Protein AF-A0A973D0Y8-F1 (afdb_monomer)

Foldseek 3Di:
DDDPPPPPPVVVVVVVLCCLQPVQLVVQLVVQQVVLCVVPNPVRSVVSSVVSSVVSNVVSVVVSVVVVVVPDPDPPPPPPPDPPPPPD

Secondary structure (DSSP, 8-state):
----------HHHHHHHHIIIIIHHHHHHHHHHHHHHHHHHHHHHHHHHHHHHHHHHHHHHHHHHHHGGG-----------SSSSS--

Mean predicted aligned error: 13.91 Å

Sequence (88 aa):
MGQQIVVGLPEGAILKSTLVLYGVPLFTLVLGAVLGNFFGGEAGAIITSMLFMLLGFKLARYWSEQNKQHWQPHFIRHCALDLITTSK

Radius of gyration: 23.03 Å; Cα contacts (8 Å, |Δi|>4): 66; chains: 1; bounding box: 60×23×61 Å

pLDDT: mean 71.36, std 17.58, range [40.84, 94.19]

Solvent-accessible surface area (backbone atoms only — not comparable to full-atom values): 5135 Å² total; per-residue (Å²): 136,84,81,82,75,81,77,79,67,63,64,69,63,54,53,54,48,50,46,42,65,49,47,42,24,52,52,32,24,52,51,19,28,57,54,16,34,72,78,45,38,73,66,24,14,55,56,33,18,54,54,27,30,54,50,19,44,52,49,26,50,51,53,51,57,63,58,49,77,81,66,69,76,78,80,79,74,77,75,90,76,74,83,85,77,81,84,124

Structure (mmCIF, N/CA/C/O backbone):
data_AF-A0A973D0Y8-F1
#
_entry.id   AF-A0A973D0Y8-F1
#
loop_
_atom_site.group_PDB
_atom_site.id
_atom_site.type_symbol
_atom_site.label_atom_id
_atom_site.label_alt_id
_atom_site.label_comp_id
_atom_site.label_asym_id
_atom_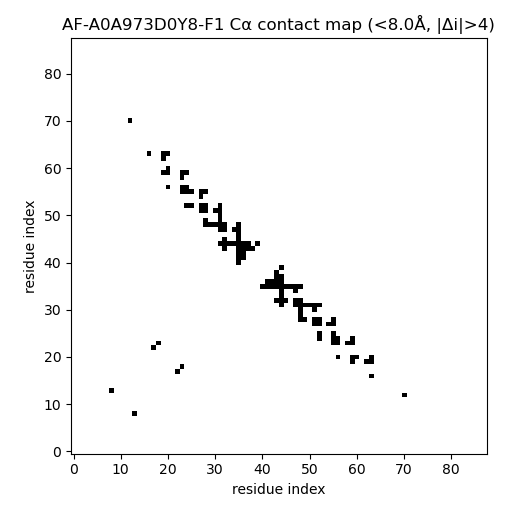site.label_entity_id
_atom_site.label_seq_id
_atom_site.pdbx_PDB_ins_code
_atom_site.Cartn_x
_atom_site.Cartn_y
_atom_site.Cartn_z
_atom_site.occupancy
_atom_site.B_iso_or_equiv
_atom_site.auth_seq_id
_atom_site.auth_comp_id
_atom_site.auth_asym_id
_atom_site.auth_atom_id
_atom_site.pdbx_PDB_model_num
ATOM 1 N N . MET A 1 1 ? -43.125 13.887 17.118 1.00 42.09 1 MET A N 1
ATOM 2 C CA . MET A 1 1 ? -42.023 14.601 17.795 1.00 42.09 1 MET A CA 1
ATOM 3 C C . MET A 1 1 ? -40.737 13.851 17.477 1.00 42.09 1 MET A C 1
ATOM 5 O O . MET A 1 1 ? -40.569 12.744 17.967 1.00 42.09 1 MET A O 1
ATOM 9 N N . GLY A 1 2 ? -39.931 14.349 16.534 1.00 57.22 2 GLY A N 1
ATOM 10 C CA . GLY A 1 2 ? -38.712 13.673 16.076 1.00 57.22 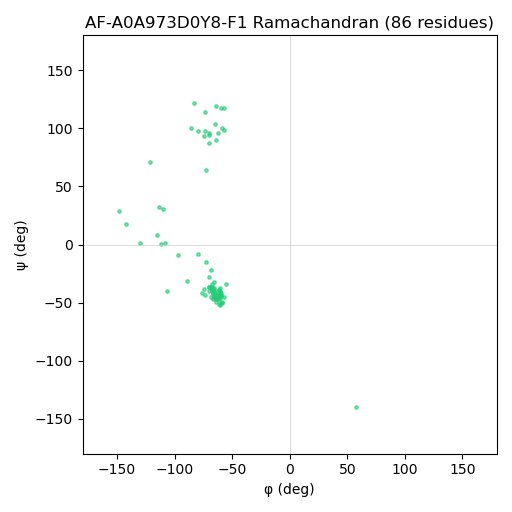2 GLY A CA 1
ATOM 11 C C . GLY A 1 2 ? -37.549 13.969 17.016 1.00 57.22 2 GLY A C 1
ATOM 12 O O . GLY A 1 2 ? -37.225 15.132 17.236 1.00 57.22 2 GLY A O 1
ATOM 13 N N . GLN A 1 3 ? -36.949 12.932 17.598 1.00 54.84 3 GLN A N 1
ATOM 14 C CA . GLN A 1 3 ? -35.825 13.074 18.519 1.00 54.84 3 GLN A CA 1
ATOM 15 C C . GLN A 1 3 ? -34.525 13.142 17.712 1.00 54.84 3 GLN A C 1
ATOM 17 O O . GLN A 1 3 ? -34.016 12.126 17.241 1.00 54.84 3 GLN A O 1
ATOM 22 N N . GLN A 1 4 ? -34.009 14.357 17.518 1.00 54.62 4 GLN A N 1
ATOM 23 C CA . GLN A 1 4 ? -32.722 14.594 16.873 1.00 54.62 4 GLN A CA 1
ATOM 24 C C . GLN A 1 4 ? -31.604 14.232 17.851 1.00 54.62 4 GLN A C 1
ATOM 26 O O . GLN A 1 4 ? -31.190 15.024 18.694 1.00 54.62 4 GLN A O 1
ATOM 31 N N . ILE A 1 5 ? -31.144 12.989 17.758 1.00 60.62 5 ILE A N 1
ATOM 32 C CA . ILE A 1 5 ? -30.006 12.494 18.521 1.00 60.62 5 ILE A CA 1
ATOM 33 C C . ILE A 1 5 ? -28.756 12.992 17.796 1.00 60.62 5 ILE A C 1
ATOM 35 O O . ILE A 1 5 ? -28.336 12.421 16.791 1.00 60.62 5 ILE A O 1
ATOM 39 N N . VAL A 1 6 ? -28.187 14.099 18.272 1.00 57.00 6 VAL A N 1
ATOM 40 C CA . VAL A 1 6 ? -26.849 14.534 17.860 1.00 57.00 6 VAL A CA 1
ATOM 41 C C . VAL A 1 6 ? -25.864 13.540 18.464 1.00 57.00 6 VAL A C 1
ATOM 43 O O . VAL A 1 6 ? -25.482 13.633 19.628 1.00 57.00 6 VAL A O 1
ATOM 46 N N . VAL A 1 7 ? -25.505 12.527 17.678 1.00 58.59 7 VAL A N 1
ATOM 47 C CA . VAL A 1 7 ? -24.418 11.613 18.017 1.00 58.59 7 VAL A CA 1
ATOM 48 C C . VAL A 1 7 ? -23.127 12.398 17.805 1.00 58.59 7 VAL A C 1
ATOM 50 O O . VAL A 1 7 ? -22.660 12.541 16.678 1.00 58.59 7 VAL A O 1
ATOM 53 N N . GLY A 1 8 ? -22.571 12.952 18.883 1.00 50.75 8 GLY A N 1
ATOM 54 C CA . GLY A 1 8 ? -21.200 13.451 18.888 1.00 50.75 8 GLY A CA 1
ATOM 55 C C . GLY A 1 8 ? -20.266 12.266 18.675 1.00 50.75 8 GLY A C 1
ATOM 56 O O . GLY A 1 8 ? -19.904 11.575 19.624 1.00 50.75 8 GLY A O 1
ATOM 57 N N . LEU A 1 9 ? -19.953 11.967 17.415 1.00 54.44 9 LEU A N 1
ATOM 58 C CA . LEU A 1 9 ? -18.915 11.013 17.054 1.00 54.44 9 LEU A CA 1
ATOM 59 C C . LEU A 1 9 ? -17.613 11.562 17.658 1.00 54.44 9 LEU A C 1
ATOM 61 O O . LEU A 1 9 ? -17.240 12.666 17.279 1.00 54.44 9 LEU A O 1
ATOM 65 N N . PRO A 1 10 ? -16.938 10.870 18.596 1.00 54.75 10 PRO A N 1
ATOM 66 C CA . PRO A 1 10 ? -15.681 11.352 19.161 1.00 54.75 10 PRO A CA 1
ATOM 67 C C . PRO A 1 10 ? -14.677 11.536 18.016 1.00 54.75 10 PRO A C 1
ATOM 69 O O . PRO A 1 10 ? -14.108 10.564 17.517 1.00 54.75 10 PRO A O 1
ATOM 72 N N . GLU A 1 11 ? -14.502 12.780 17.560 1.00 52.53 11 GLU A N 1
ATOM 73 C CA . GLU A 1 11 ? -13.863 13.124 16.280 1.00 52.53 11 GLU A CA 1
ATOM 74 C C . GLU A 1 11 ? -12.453 12.527 16.167 1.00 52.53 11 GLU A C 1
ATOM 76 O O . GLU A 1 11 ? -12.043 12.054 15.107 1.00 52.53 11 GLU A O 1
ATOM 81 N N . GLY A 1 12 ? -11.736 12.437 17.291 1.00 52.62 12 GLY A N 1
ATOM 82 C CA . GLY A 1 12 ? -10.385 11.880 17.349 1.00 52.62 12 GLY A CA 1
ATOM 83 C C . GLY A 1 12 ? -10.289 10.361 17.144 1.00 52.62 12 GLY A C 1
ATOM 84 O O . GLY A 1 12 ? -9.265 9.879 16.654 1.00 52.62 12 GLY A O 1
ATOM 85 N N . ALA A 1 13 ? -11.332 9.593 17.479 1.00 54.91 13 ALA A N 1
ATOM 86 C CA . ALA A 1 13 ? -11.328 8.128 17.368 1.00 54.91 13 ALA A CA 1
ATOM 87 C C . ALA A 1 13 ? -11.455 7.668 15.910 1.00 54.91 13 ALA A C 1
ATOM 89 O O . ALA A 1 13 ? -10.807 6.713 15.466 1.00 54.91 13 ALA A O 1
ATOM 90 N N . ILE A 1 14 ? -12.281 8.389 15.154 1.00 59.47 14 ILE A N 1
ATOM 91 C CA . ILE A 1 14 ? -12.547 8.116 13.743 1.00 59.47 14 ILE A CA 1
ATOM 92 C C . ILE A 1 14 ? -11.374 8.589 12.900 1.00 59.47 14 ILE A C 1
ATOM 94 O O . ILE A 1 14 ? -10.929 7.846 12.033 1.00 59.47 14 ILE A O 1
ATOM 98 N N . LEU A 1 15 ? -10.807 9.765 13.193 1.00 62.88 15 LEU A N 1
ATOM 99 C CA . LEU A 1 15 ? -9.667 10.290 12.440 1.00 62.88 15 LEU A CA 1
ATOM 100 C C . LEU A 1 15 ? -8.452 9.359 12.516 1.00 62.88 15 LEU A C 1
ATOM 102 O O . LEU A 1 15 ? -7.860 9.039 11.487 1.00 62.88 15 LEU A O 1
ATOM 106 N N . LYS A 1 16 ? -8.115 8.860 13.716 1.00 64.69 16 LYS A N 1
ATOM 107 C CA . LYS A 1 16 ? -7.020 7.891 13.888 1.00 64.69 16 LYS A CA 1
ATOM 108 C C . LYS A 1 16 ? -7.317 6.551 13.220 1.00 64.69 16 LYS A C 1
ATOM 110 O O . LYS A 1 16 ? -6.423 5.984 12.598 1.00 64.69 16 LYS A O 1
ATOM 115 N N . SER A 1 17 ? -8.553 6.061 13.312 1.00 63.62 17 SER A N 1
ATOM 116 C CA . SER A 1 17 ? -8.941 4.801 12.668 1.00 63.62 17 SER A CA 1
ATOM 117 C C . SER A 1 17 ? -8.860 4.902 11.148 1.00 63.62 17 SER A C 1
ATOM 119 O O . SER A 1 17 ? -8.265 4.035 10.520 1.00 63.62 17 SER A O 1
ATOM 121 N N . THR A 1 18 ? -9.369 5.987 10.565 1.00 76.19 18 THR A N 1
ATOM 122 C CA . THR A 1 18 ? -9.294 6.275 9.127 1.00 76.19 18 THR A CA 1
ATOM 123 C C . THR A 1 18 ? -7.842 6.440 8.681 1.00 76.19 18 THR A C 1
ATOM 125 O O . THR A 1 18 ? -7.431 5.843 7.690 1.00 76.19 18 THR A O 1
ATOM 128 N N . LEU A 1 19 ? -7.015 7.166 9.437 1.00 77.62 19 LEU A N 1
ATOM 129 C CA . LEU A 1 19 ? -5.607 7.343 9.085 1.00 77.62 19 LEU A CA 1
ATOM 130 C C . LEU A 1 19 ? -4.848 6.009 9.046 1.00 77.62 19 LEU A C 1
ATOM 132 O O . LEU A 1 19 ? -4.040 5.800 8.151 1.00 77.62 19 LEU A O 1
ATOM 136 N N . VAL A 1 20 ? -5.126 5.081 9.965 1.00 78.06 20 VAL A N 1
ATOM 137 C CA . VAL A 1 20 ? -4.504 3.747 9.943 1.00 78.06 20 VAL A CA 1
ATOM 138 C C . VAL A 1 20 ? -5.092 2.878 8.828 1.00 78.06 20 VAL A C 1
ATOM 140 O O . VAL A 1 20 ? -4.334 2.236 8.105 1.00 78.06 20 VAL A O 1
ATOM 143 N N . LEU A 1 21 ? -6.419 2.881 8.647 1.00 76.12 21 LEU A N 1
ATOM 144 C CA . LEU A 1 21 ? -7.088 2.048 7.642 1.00 76.12 21 LEU A CA 1
ATOM 145 C C . LEU A 1 21 ? -6.733 2.432 6.207 1.00 76.12 21 LEU A C 1
ATOM 147 O O . LEU A 1 21 ? -6.724 1.557 5.352 1.00 76.12 21 LEU A O 1
ATOM 151 N N . TYR A 1 22 ? -6.481 3.715 5.941 1.00 80.69 22 TYR A N 1
ATOM 152 C CA . TYR A 1 22 ? -6.181 4.222 4.600 1.00 80.69 22 TYR A CA 1
ATOM 153 C C . TYR A 1 22 ? -4.702 4.577 4.429 1.00 80.69 22 TYR A C 1
ATOM 155 O O . TYR A 1 22 ? -4.112 4.267 3.397 1.00 80.69 22 TYR A O 1
ATOM 163 N N . GLY A 1 23 ? -4.070 5.172 5.441 1.00 86.19 23 GLY A N 1
ATOM 164 C CA . GLY A 1 23 ? -2.677 5.614 5.367 1.00 86.19 23 GLY A CA 1
ATOM 165 C C . GLY A 1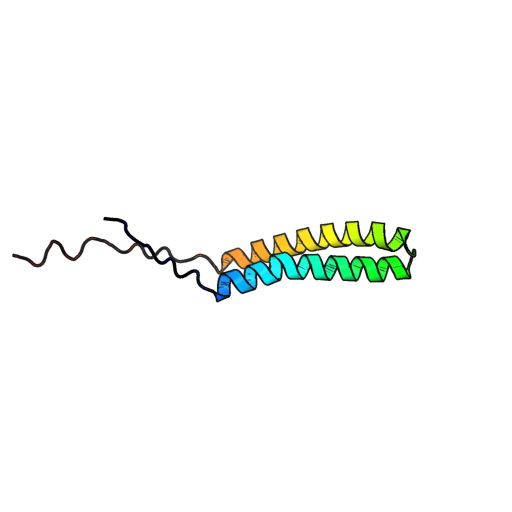 23 ? -1.687 4.457 5.293 1.00 86.19 23 GLY A C 1
ATOM 166 O O . GLY A 1 23 ? -0.804 4.474 4.442 1.00 86.19 23 GLY A O 1
ATOM 167 N N . VAL A 1 24 ? -1.856 3.418 6.119 1.00 87.25 24 VAL A N 1
ATOM 168 C CA . VAL A 1 24 ? -0.974 2.236 6.092 1.00 87.25 24 VAL A CA 1
ATOM 169 C C . VAL A 1 24 ? -1.006 1.518 4.734 1.00 87.25 24 VAL A C 1
ATOM 171 O O . VAL A 1 24 ? 0.074 1.310 4.169 1.00 87.25 24 VAL A O 1
ATOM 174 N N . PRO A 1 25 ? -2.174 1.150 4.162 1.00 85.88 25 PRO A N 1
ATOM 175 C CA . PRO A 1 25 ? -2.199 0.467 2.870 1.00 85.88 25 PRO A CA 1
ATOM 176 C C . PRO A 1 25 ? -1.731 1.355 1.715 1.00 85.88 25 PRO A C 1
ATOM 178 O O . PRO A 1 25 ? -1.030 0.862 0.838 1.00 85.88 25 PRO A O 1
ATOM 181 N N . LEU A 1 26 ? -2.042 2.658 1.717 1.00 88.44 26 LEU A N 1
ATOM 182 C CA . LEU A 1 26 ? -1.527 3.564 0.684 1.00 88.44 26 LEU A CA 1
ATOM 183 C C . LEU A 1 26 ? -0.002 3.687 0.749 1.00 88.44 26 LEU A C 1
ATOM 185 O O . LEU A 1 26 ? 0.670 3.587 -0.275 1.00 88.44 26 LEU A O 1
ATOM 189 N N . PHE A 1 27 ? 0.558 3.850 1.948 1.00 90.94 27 PHE A N 1
ATOM 190 C CA . PHE A 1 27 ? 2.000 3.986 2.135 1.00 90.94 27 PHE A CA 1
ATOM 191 C C . PHE A 1 27 ? 2.759 2.728 1.699 1.00 90.94 27 PHE A C 1
ATOM 193 O O . PHE A 1 27 ? 3.751 2.804 0.977 1.00 90.94 27 PHE A O 1
ATOM 200 N N . THR A 1 28 ? 2.262 1.555 2.091 1.00 90.00 28 THR A N 1
ATOM 201 C CA . THR A 1 28 ? 2.860 0.270 1.698 1.00 90.00 28 THR A CA 1
ATOM 202 C C . THR A 1 28 ? 2.740 0.001 0.200 1.00 90.00 28 THR A C 1
ATOM 204 O O . THR A 1 28 ? 3.710 -0.472 -0.387 1.00 90.00 28 THR A O 1
ATOM 207 N N . LEU A 1 29 ? 1.622 0.354 -0.444 1.00 90.69 29 LEU A N 1
ATOM 208 C CA . LEU A 1 29 ? 1.461 0.247 -1.900 1.00 90.69 29 LEU A CA 1
ATOM 209 C C . LEU A 1 29 ? 2.516 1.076 -2.639 1.00 90.69 29 LEU A C 1
ATOM 211 O O . LEU A 1 29 ? 3.201 0.549 -3.519 1.00 90.69 29 LEU A O 1
ATOM 215 N N . VAL A 1 30 ? 2.676 2.347 -2.257 1.00 91.94 30 VAL A N 1
ATOM 216 C CA . VAL A 1 30 ? 3.653 3.256 -2.879 1.00 91.94 30 VAL A CA 1
ATOM 217 C C . VAL A 1 30 ? 5.079 2.752 -2.659 1.00 91.94 30 VAL A C 1
ATOM 219 O O . VAL A 1 30 ? 5.853 2.694 -3.611 1.00 91.94 30 VAL A O 1
ATOM 222 N N . LEU A 1 31 ? 5.422 2.311 -1.443 1.00 93.06 31 LEU A N 1
ATOM 223 C CA . LEU A 1 31 ? 6.733 1.712 -1.179 1.00 93.06 31 LEU A CA 1
ATOM 224 C C . LEU A 1 31 ? 6.980 0.460 -2.026 1.00 93.06 31 LEU A C 1
ATOM 226 O O . LEU A 1 31 ? 8.055 0.318 -2.605 1.00 93.06 31 LEU A O 1
ATOM 230 N N . GLY A 1 32 ? 5.986 -0.422 -2.138 1.00 90.12 32 GLY A N 1
ATOM 231 C CA . GLY A 1 32 ? 6.071 -1.615 -2.974 1.00 90.12 32 GLY A CA 1
ATOM 232 C C . GLY A 1 32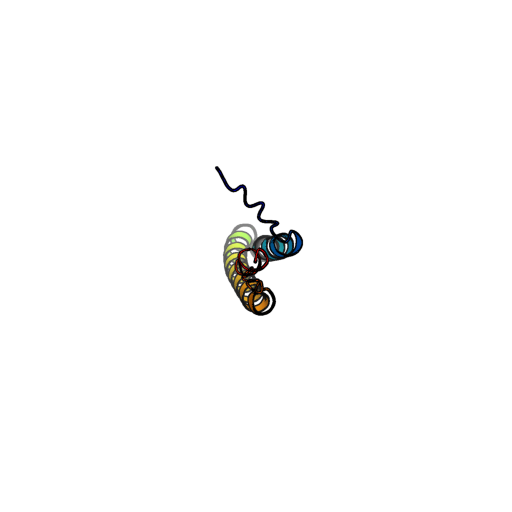 ? 6.290 -1.283 -4.449 1.00 90.12 32 GLY A C 1
ATOM 233 O O . GLY A 1 32 ? 7.104 -1.940 -5.097 1.00 90.12 32 GLY A O 1
ATOM 234 N N . ALA A 1 33 ? 5.629 -0.238 -4.957 1.00 91.56 33 ALA A N 1
ATOM 235 C CA . ALA A 1 33 ? 5.780 0.228 -6.336 1.00 91.56 33 ALA A CA 1
ATOM 236 C C . ALA A 1 33 ? 7.199 0.728 -6.609 1.00 91.56 33 ALA A C 1
ATOM 238 O O . ALA A 1 33 ? 7.835 0.308 -7.572 1.00 91.56 33 ALA A O 1
ATOM 239 N N . VAL A 1 34 ? 7.708 1.599 -5.735 1.00 92.62 34 VAL A N 1
ATOM 240 C CA . VAL A 1 34 ? 9.035 2.210 -5.884 1.00 92.62 34 VAL A CA 1
ATOM 241 C C . VAL A 1 34 ? 10.129 1.146 -5.807 1.00 92.62 34 VAL A C 1
ATOM 243 O O . VAL A 1 34 ? 11.027 1.124 -6.649 1.00 92.62 34 VAL A O 1
ATOM 246 N N . LEU A 1 35 ? 10.030 0.228 -4.840 1.00 91.25 35 LEU A N 1
ATOM 247 C CA . LEU A 1 35 ? 10.996 -0.860 -4.686 1.00 91.25 35 LEU A CA 1
ATOM 248 C C . LEU A 1 35 ? 10.949 -1.835 -5.867 1.00 91.25 35 LEU A C 1
ATOM 250 O O . LEU A 1 35 ? 11.995 -2.200 -6.397 1.00 91.25 35 LEU A O 1
ATOM 254 N N . GLY A 1 36 ? 9.760 -2.227 -6.329 1.00 89.94 36 GLY A N 1
ATOM 255 C CA . GLY A 1 36 ? 9.636 -3.111 -7.491 1.00 89.94 36 GLY A CA 1
ATOM 256 C C . GLY A 1 36 ? 10.119 -2.489 -8.783 1.00 89.94 36 GLY A C 1
ATOM 257 O O . GLY A 1 36 ? 10.766 -3.171 -9.577 1.00 89.94 36 GLY A O 1
ATOM 258 N N . ASN A 1 37 ? 9.862 -1.194 -8.966 1.00 90.50 37 ASN A N 1
ATOM 259 C CA . ASN A 1 37 ? 10.350 -0.464 -10.124 1.00 90.50 37 ASN A CA 1
ATOM 260 C C . ASN A 1 37 ? 11.880 -0.468 -10.181 1.00 90.50 37 ASN A C 1
ATOM 262 O O . ASN A 1 37 ? 12.457 -0.602 -11.255 1.00 90.50 37 ASN A O 1
ATOM 266 N N . PHE A 1 38 ? 12.541 -0.376 -9.024 1.00 89.19 38 PHE A N 1
ATOM 267 C CA . PHE A 1 38 ? 13.999 -0.403 -8.956 1.00 89.19 38 PHE A CA 1
ATOM 268 C C . PHE A 1 38 ? 14.594 -1.773 -9.323 1.00 89.19 38 PHE A C 1
ATOM 270 O O . PHE A 1 38 ? 15.630 -1.830 -9.978 1.00 89.19 38 PHE A O 1
ATOM 277 N N . PHE A 1 39 ? 13.946 -2.877 -8.932 1.00 86.12 39 PHE A N 1
ATOM 278 C CA . PHE A 1 39 ? 14.466 -4.234 -9.165 1.00 86.12 39 PHE A CA 1
ATOM 279 C C . PHE A 1 39 ? 14.044 -4.865 -10.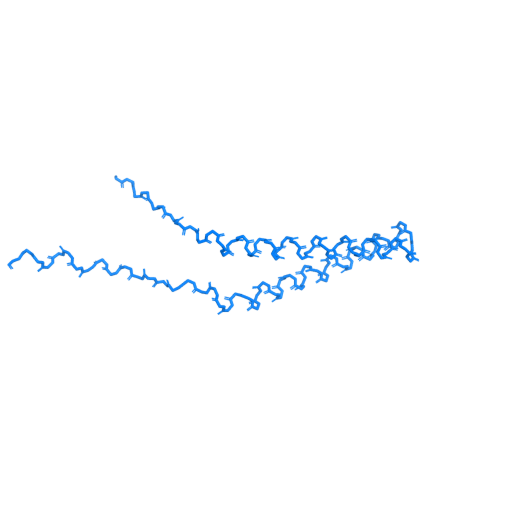499 1.00 86.12 39 PHE A C 1
ATOM 281 O O . PHE A 1 39 ? 14.785 -5.680 -11.041 1.00 86.12 39 PHE A O 1
ATOM 288 N N . GLY A 1 40 ? 12.858 -4.538 -11.014 1.00 85.38 40 GLY A N 1
ATOM 289 C CA . GLY A 1 40 ? 12.269 -5.221 -12.172 1.00 85.38 40 GLY A CA 1
ATOM 290 C C . GLY A 1 40 ? 11.517 -4.302 -13.130 1.00 85.38 40 GLY A C 1
ATOM 291 O O . GLY A 1 40 ? 10.700 -4.793 -13.911 1.00 85.38 40 GLY A O 1
ATOM 292 N N . GLY A 1 41 ? 11.752 -2.987 -13.052 1.00 88.88 41 GLY A N 1
ATOM 293 C CA . GLY A 1 41 ? 11.078 -1.994 -13.885 1.00 88.88 41 GLY A CA 1
ATOM 294 C C . GLY A 1 41 ? 9.559 -2.056 -13.733 1.00 88.88 41 GLY A C 1
ATOM 295 O O . GLY A 1 41 ? 9.031 -2.290 -12.646 1.00 88.88 41 GLY A O 1
ATOM 296 N N . GLU A 1 42 ? 8.845 -1.902 -14.843 1.00 87.25 42 GLU A N 1
ATOM 297 C CA . GLU A 1 42 ? 7.380 -1.841 -14.860 1.00 87.25 42 GLU A CA 1
ATOM 298 C C . GLU A 1 42 ? 6.730 -3.135 -14.346 1.00 87.25 42 GLU A C 1
ATOM 300 O O . GLU A 1 42 ? 5.842 -3.097 -13.494 1.00 87.25 42 GLU A O 1
ATOM 305 N N . ALA A 1 43 ? 7.207 -4.298 -14.801 1.00 90.81 43 ALA A N 1
ATOM 306 C CA . ALA A 1 43 ? 6.675 -5.590 -14.369 1.00 90.81 43 ALA A CA 1
ATOM 307 C C . ALA A 1 43 ? 6.975 -5.864 -12.887 1.00 90.81 43 ALA A C 1
ATOM 309 O O . ALA A 1 43 ? 6.110 -6.352 -12.154 1.00 90.81 43 ALA A O 1
ATOM 310 N N . GLY A 1 44 ? 8.182 -5.502 -12.437 1.00 90.75 44 GLY A N 1
ATOM 311 C CA . GLY A 1 44 ? 8.574 -5.574 -11.034 1.00 90.75 44 GLY A CA 1
ATOM 312 C C . GLY A 1 44 ? 7.660 -4.731 -10.154 1.00 90.75 44 GLY A C 1
ATOM 313 O O . GLY A 1 44 ? 7.117 -5.254 -9.186 1.00 90.75 44 GLY A O 1
ATOM 314 N N . ALA A 1 45 ? 7.423 -3.472 -10.535 1.00 91.75 45 ALA A N 1
ATOM 315 C CA . ALA A 1 45 ? 6.546 -2.552 -9.816 1.00 91.75 45 ALA A CA 1
ATOM 316 C C . ALA A 1 45 ? 5.126 -3.108 -9.659 1.00 91.75 45 ALA A C 1
ATOM 318 O O . ALA A 1 45 ? 4.579 -3.080 -8.561 1.00 91.75 45 ALA A O 1
ATOM 319 N N . ILE A 1 46 ? 4.542 -3.666 -10.724 1.00 92.00 46 ILE A N 1
ATOM 320 C CA . ILE A 1 46 ? 3.181 -4.221 -10.684 1.00 92.00 46 ILE A CA 1
ATOM 321 C C . ILE A 1 46 ? 3.100 -5.380 -9.683 1.00 92.00 46 ILE A C 1
ATOM 323 O O . ILE A 1 46 ? 2.241 -5.381 -8.797 1.00 92.00 46 ILE A O 1
ATOM 327 N N . ILE A 1 47 ? 4.010 -6.353 -9.788 1.00 94.19 47 ILE A N 1
ATOM 328 C CA . ILE A 1 47 ? 3.977 -7.555 -8.946 1.00 94.19 47 ILE A CA 1
ATOM 329 C C . ILE A 1 47 ? 4.242 -7.199 -7.480 1.00 94.19 47 ILE A C 1
ATOM 331 O O . ILE A 1 47 ? 3.509 -7.637 -6.588 1.00 94.19 47 ILE A O 1
ATOM 335 N N . THR A 1 48 ? 5.260 -6.383 -7.203 1.00 92.12 48 THR A N 1
ATOM 336 C CA . THR A 1 48 ? 5.592 -6.010 -5.824 1.00 92.12 48 THR A CA 1
ATOM 337 C C . THR A 1 48 ? 4.541 -5.097 -5.211 1.00 92.12 48 THR A C 1
ATOM 339 O O . THR A 1 48 ? 4.239 -5.281 -4.035 1.00 92.12 48 THR A O 1
ATOM 342 N N . SER A 1 49 ? 3.934 -4.169 -5.961 1.00 90.12 49 SER A N 1
ATOM 343 C CA . SER A 1 49 ? 2.820 -3.347 -5.472 1.00 90.12 49 SER A CA 1
ATOM 344 C C . SER A 1 49 ? 1.632 -4.196 -5.059 1.00 90.12 49 SER A C 1
ATOM 346 O O . SER A 1 49 ? 1.069 -3.955 -3.995 1.00 90.12 49 SER A O 1
ATOM 348 N N . MET A 1 50 ? 1.268 -5.212 -5.848 1.00 92.56 50 MET A N 1
ATOM 349 C CA . MET A 1 50 ? 0.180 -6.122 -5.483 1.00 92.56 50 MET A CA 1
ATOM 350 C C . MET A 1 50 ? 0.500 -6.887 -4.192 1.00 92.56 50 MET A C 1
ATOM 352 O O . MET A 1 50 ? -0.339 -6.957 -3.290 1.00 92.56 50 MET A O 1
ATOM 356 N N . LEU A 1 51 ? 1.725 -7.408 -4.058 1.00 93.69 51 LEU A N 1
ATOM 357 C CA . LEU A 1 51 ? 2.158 -8.117 -2.850 1.00 93.69 51 LEU A CA 1
ATOM 358 C C . LEU A 1 51 ? 2.202 -7.203 -1.618 1.00 93.69 51 LEU A C 1
ATOM 360 O O . LEU A 1 51 ? 1.687 -7.564 -0.558 1.00 93.69 51 LEU A O 1
ATOM 364 N N . PHE A 1 52 ? 2.775 -6.007 -1.753 1.00 90.62 52 PHE A N 1
ATOM 365 C CA . PHE A 1 5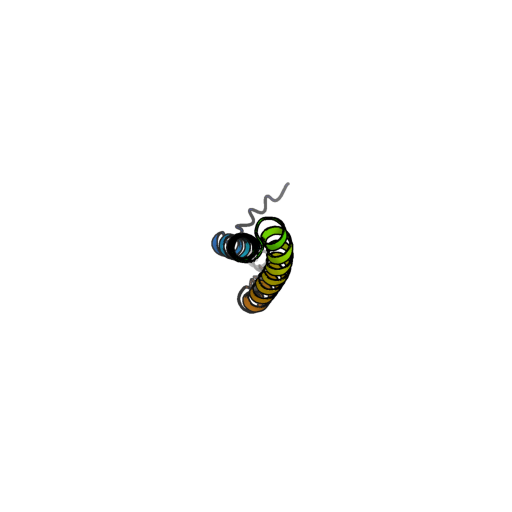2 ? 2.861 -5.027 -0.671 1.00 90.62 52 PHE A CA 1
ATOM 366 C C . PHE A 1 52 ? 1.496 -4.469 -0.286 1.00 90.62 52 PHE A C 1
ATOM 368 O O . PHE A 1 52 ? 1.268 -4.229 0.893 1.00 90.62 52 PHE A O 1
ATOM 375 N N . MET A 1 53 ? 0.569 -4.308 -1.230 1.00 89.44 53 MET A N 1
ATOM 376 C CA . MET A 1 53 ? -0.799 -3.887 -0.935 1.00 89.44 53 MET A CA 1
ATOM 377 C C . MET A 1 53 ? -1.546 -4.952 -0.128 1.00 89.44 53 MET A C 1
ATOM 379 O O . MET A 1 53 ? -2.207 -4.619 0.854 1.00 89.44 53 MET A O 1
ATOM 383 N N . LEU A 1 54 ? -1.404 -6.235 -0.480 1.00 91.44 54 LEU A N 1
ATOM 384 C CA . LEU A 1 54 ? -1.988 -7.332 0.298 1.00 91.44 54 LEU A CA 1
ATOM 385 C C . LEU A 1 54 ? -1.390 -7.405 1.708 1.00 91.44 54 LEU A C 1
ATOM 387 O O . LEU A 1 54 ? -2.131 -7.518 2.688 1.00 91.44 54 LEU A O 1
ATOM 391 N N . LEU A 1 55 ? -0.063 -7.295 1.825 1.00 90.44 55 LEU A N 1
ATOM 392 C CA . LEU A 1 55 ? 0.629 -7.245 3.115 1.00 90.44 55 LEU A CA 1
ATOM 393 C C . LEU A 1 55 ? 0.203 -6.028 3.940 1.00 90.44 55 LEU A C 1
ATOM 395 O O . LEU A 1 55 ? -0.154 -6.176 5.105 1.00 90.44 55 LEU A O 1
ATOM 399 N N . GLY A 1 56 ? 0.181 -4.848 3.328 1.00 86.00 56 GLY A N 1
ATOM 400 C CA . GLY A 1 56 ? -0.218 -3.583 3.929 1.00 86.00 56 GLY A CA 1
ATOM 401 C C . GLY A 1 56 ? -1.655 -3.593 4.421 1.00 86.00 56 GLY A C 1
ATOM 402 O O . GLY A 1 56 ? -1.924 -3.158 5.536 1.00 86.00 56 GLY A O 1
ATOM 403 N N . PHE A 1 57 ? -2.570 -4.173 3.646 1.00 85.50 57 PHE A N 1
ATOM 404 C CA . PHE A 1 57 ? -3.957 -4.360 4.056 1.00 85.50 57 PHE A CA 1
ATOM 405 C C . PHE A 1 57 ? -4.069 -5.320 5.243 1.00 85.50 57 PHE A C 1
ATOM 407 O O . PHE A 1 57 ? -4.806 -5.054 6.193 1.00 85.50 57 PHE A O 1
ATOM 414 N N . LYS A 1 58 ? -3.304 -6.420 5.236 1.00 85.50 58 LYS A N 1
ATOM 415 C CA . LYS A 1 58 ? -3.294 -7.380 6.345 1.00 85.50 58 LYS A CA 1
ATOM 416 C C . LYS A 1 58 ? -2.705 -6.768 7.619 1.00 85.50 58 LYS A C 1
ATOM 418 O O . LYS A 1 58 ? -3.276 -6.962 8.688 1.00 85.50 58 LYS A O 1
ATOM 423 N N . LEU A 1 59 ? -1.620 -5.996 7.507 1.00 82.94 59 LEU A N 1
ATOM 424 C CA . LEU A 1 59 ? -1.025 -5.248 8.618 1.00 82.94 59 LEU A CA 1
ATOM 425 C C . LEU A 1 59 ? -1.974 -4.173 9.147 1.00 82.94 59 LEU A C 1
ATOM 427 O O . LEU A 1 59 ? -2.180 -4.100 10.354 1.00 82.94 59 LEU A O 1
ATOM 431 N N . ALA A 1 60 ? -2.586 -3.376 8.268 1.00 80.06 60 ALA A N 1
ATOM 432 C CA . ALA A 1 60 ? -3.547 -2.346 8.651 1.00 80.06 60 ALA A C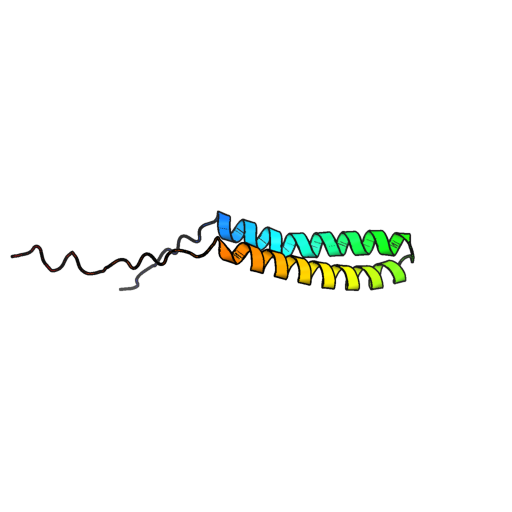A 1
ATOM 433 C C . ALA A 1 60 ? -4.750 -2.953 9.377 1.00 80.06 60 ALA A C 1
ATOM 435 O O . ALA A 1 60 ? -5.183 -2.428 10.401 1.00 80.06 60 ALA A O 1
ATOM 436 N N . ARG A 1 61 ? -5.250 -4.097 8.894 1.00 75.56 61 ARG A N 1
ATOM 437 C CA . ARG A 1 61 ? -6.326 -4.847 9.546 1.00 75.56 61 ARG A CA 1
ATOM 438 C C . ARG A 1 61 ? -5.889 -5.392 10.903 1.00 75.56 61 ARG A C 1
ATOM 440 O O . ARG A 1 61 ? -6.607 -5.196 11.873 1.00 75.56 61 ARG A O 1
ATOM 447 N N . TYR A 1 62 ? -4.701 -5.988 10.991 1.00 76.88 62 TYR A N 1
ATOM 448 C CA . TYR A 1 62 ? -4.160 -6.520 12.243 1.00 76.88 62 TYR A CA 1
ATOM 449 C C . TYR A 1 62 ? -3.929 -5.425 13.295 1.00 76.88 62 TYR A C 1
ATOM 451 O O . TYR A 1 62 ? -4.311 -5.591 14.448 1.00 76.88 62 TYR A O 1
ATOM 459 N N . TRP A 1 63 ? -3.365 -4.277 12.908 1.00 70.69 63 TRP A N 1
ATOM 460 C CA . TRP A 1 63 ? -3.185 -3.123 13.795 1.00 70.69 63 TRP A CA 1
ATOM 461 C C . TRP A 1 63 ? -4.498 -2.436 14.151 1.00 70.69 63 TRP A C 1
ATOM 463 O O . TRP A 1 63 ? -4.669 -2.011 15.292 1.00 70.69 63 TRP A O 1
ATOM 473 N N . SER A 1 64 ? -5.443 -2.354 13.214 1.00 65.69 64 SER A N 1
ATOM 474 C CA . SER A 1 64 ? -6.793 -1.878 13.505 1.00 65.69 64 SER A CA 1
ATOM 475 C C . SER A 1 64 ? -7.475 -2.796 14.520 1.00 65.69 64 SER A C 1
ATOM 477 O O . SER A 1 64 ? -8.054 -2.303 15.480 1.00 65.69 64 SER A O 1
ATOM 479 N N . GLU A 1 65 ? -7.348 -4.118 14.381 1.00 65.31 65 GLU A N 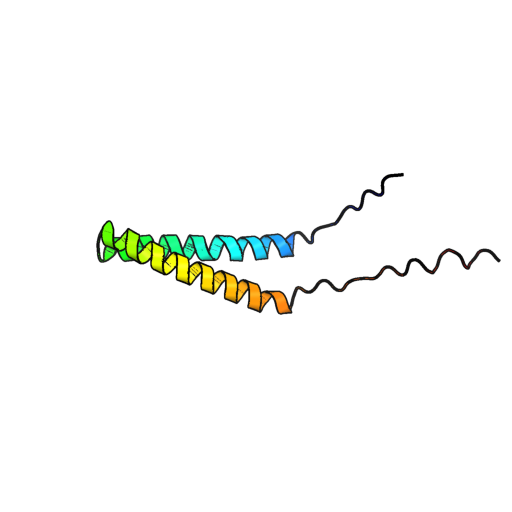1
ATOM 480 C CA . GLU A 1 65 ? -7.923 -5.089 15.317 1.00 65.31 65 GLU A CA 1
ATOM 481 C C . GLU A 1 65 ? -7.232 -5.112 16.683 1.00 65.31 65 GLU A C 1
ATOM 483 O O . GLU A 1 65 ? -7.926 -5.136 17.696 1.00 65.31 65 GLU A O 1
ATOM 488 N N . GLN A 1 66 ? -5.904 -5.006 16.741 1.00 63.66 66 GLN A N 1
ATOM 489 C CA . GLN A 1 66 ? -5.169 -4.859 18.004 1.00 63.66 66 GLN A CA 1
ATOM 490 C C . GLN A 1 66 ? -5.538 -3.558 18.737 1.00 63.66 66 GLN A C 1
ATOM 492 O O . GLN A 1 66 ? -5.762 -3.564 19.947 1.00 63.66 66 GLN A O 1
ATOM 497 N N . ASN A 1 67 ? -5.710 -2.446 18.015 1.00 58.75 67 ASN A N 1
ATOM 498 C CA . ASN A 1 67 ? -6.071 -1.161 18.624 1.00 58.75 67 ASN A CA 1
ATOM 499 C C . ASN A 1 67 ? -7.569 -1.024 18.957 1.00 58.75 67 ASN A C 1
ATOM 501 O O . ASN A 1 67 ? -7.951 -0.077 19.650 1.00 58.75 67 ASN A O 1
ATOM 505 N N . LYS A 1 68 ? -8.424 -1.969 18.539 1.00 52.97 68 LYS A N 1
ATOM 506 C CA . LYS A 1 68 ? -9.844 -2.019 18.945 1.00 52.97 68 LYS A CA 1
ATOM 507 C C . LYS A 1 68 ? -10.030 -2.360 20.424 1.00 52.97 68 LYS A C 1
ATOM 509 O O . LYS A 1 68 ? -11.073 -2.028 20.980 1.00 52.97 68 LYS A O 1
ATOM 514 N N . GLN A 1 69 ? -9.050 -2.988 21.079 1.00 52.38 69 GLN A N 1
ATOM 515 C CA . GLN A 1 69 ? -9.203 -3.443 22.466 1.00 52.38 69 GLN A CA 1
ATOM 516 C C . GLN A 1 69 ? -9.199 -2.314 23.514 1.00 52.38 69 GLN A C 1
ATOM 518 O O . GLN A 1 69 ? -9.657 -2.550 24.625 1.00 52.38 69 GLN A O 1
ATOM 523 N N . HIS A 1 70 ? -8.767 -1.091 23.175 1.00 47.12 70 HIS A N 1
ATOM 524 C CA . HIS A 1 70 ? -8.760 0.058 24.104 1.00 47.12 70 HIS A CA 1
ATOM 525 C C . HIS A 1 70 ? -9.763 1.176 23.756 1.00 47.12 70 HIS A C 1
ATOM 527 O O . HIS A 1 70 ? -9.845 2.169 24.472 1.00 47.12 70 HIS A O 1
ATOM 533 N N . TRP A 1 71 ? -10.538 1.021 22.677 1.00 46.28 71 TRP A N 1
ATOM 534 C CA . TRP A 1 71 ? -11.520 2.004 22.189 1.00 46.28 71 TRP A CA 1
ATOM 535 C C . TRP A 1 71 ? -12.959 1.492 22.309 1.00 46.28 71 TRP A C 1
ATOM 537 O O . TRP A 1 71 ? -13.813 1.805 21.482 1.00 46.28 71 TRP A O 1
ATOM 547 N N . GLN A 1 72 ? -13.250 0.672 23.320 1.00 42.78 72 GLN A N 1
ATOM 548 C CA . GLN A 1 72 ? -14.633 0.314 23.610 1.00 42.78 72 GLN A CA 1
ATOM 549 C C . GLN A 1 72 ? -15.328 1.520 24.261 1.00 42.78 72 GLN A C 1
ATOM 551 O O . GLN A 1 72 ? -14.939 1.912 25.363 1.00 42.78 72 GLN A O 1
ATOM 556 N N . PRO A 1 73 ? -16.333 2.137 23.610 1.00 49.69 73 PRO A N 1
ATOM 557 C CA . PRO A 1 73 ? -17.146 3.148 24.258 1.00 49.69 73 PRO A CA 1
ATOM 558 C C . PRO A 1 73 ? -17.888 2.468 25.404 1.00 49.69 73 PRO A C 1
ATOM 560 O O . PRO A 1 73 ? -18.653 1.523 25.195 1.00 49.69 73 PRO A O 1
ATOM 563 N N . HIS A 1 74 ? -17.650 2.929 26.629 1.00 46.09 74 HIS A N 1
ATOM 564 C CA . HIS A 1 74 ? -18.507 2.551 27.737 1.00 46.09 74 HIS A CA 1
ATOM 565 C C . HIS A 1 74 ? -19.945 2.957 27.373 1.00 46.09 74 HIS A C 1
ATOM 567 O O . HIS A 1 74 ? -20.246 4.112 27.087 1.00 46.09 74 HIS A O 1
ATOM 573 N N . PHE A 1 75 ? -20.859 2.001 27.271 1.00 47.16 75 PHE A N 1
ATOM 574 C CA . PHE A 1 75 ? -22.257 2.339 27.046 1.00 47.16 75 PHE A CA 1
ATOM 575 C C . PHE A 1 75 ? -22.772 2.986 28.329 1.00 47.16 75 PHE A C 1
ATOM 577 O O . PHE A 1 75 ? -23.158 2.287 29.266 1.00 47.16 75 PHE A O 1
ATOM 584 N N . ILE A 1 76 ? -22.764 4.321 28.386 1.00 51.91 76 ILE A N 1
ATOM 585 C CA . ILE A 1 76 ? -23.462 5.053 29.438 1.00 51.91 76 ILE A CA 1
ATOM 586 C C . ILE A 1 76 ? -24.951 4.879 29.152 1.00 51.91 76 ILE A C 1
ATOM 588 O O . ILE A 1 76 ? -25.575 5.654 28.421 1.00 51.91 76 ILE A O 1
ATOM 592 N N . ARG A 1 77 ? -25.514 3.793 29.688 1.00 45.06 77 ARG A N 1
ATOM 593 C CA . ARG A 1 77 ? -26.953 3.639 29.858 1.00 45.06 77 ARG A CA 1
ATOM 594 C C . ARG A 1 77 ? -27.391 4.822 30.706 1.00 45.06 77 ARG A C 1
ATOM 596 O O . ARG A 1 77 ? -27.216 4.814 31.919 1.00 45.06 77 ARG A O 1
ATOM 603 N N . HIS A 1 78 ? -27.911 5.858 30.060 1.00 49.78 78 HIS A N 1
ATOM 604 C CA . HIS A 1 78 ? -28.648 6.884 30.767 1.00 49.78 78 HIS A CA 1
ATOM 605 C C . HIS A 1 78 ? -29.885 6.182 31.314 1.00 49.78 78 HIS A C 1
ATOM 607 O O . HIS A 1 78 ? -30.786 5.797 30.567 1.00 49.78 78 HIS A O 1
ATOM 613 N N . CYS A 1 79 ? -29.844 5.912 32.616 1.00 49.81 79 CYS A N 1
ATOM 614 C CA . CYS A 1 79 ? -30.967 5.416 33.378 1.00 49.81 79 CYS A CA 1
ATOM 615 C C . CYS A 1 79 ? -32.044 6.502 33.307 1.00 49.81 79 CYS A C 1
ATOM 617 O O . CYS A 1 79 ? -32.001 7.493 34.030 1.00 49.81 79 CYS A O 1
ATOM 619 N N . ALA A 1 80 ? -32.975 6.356 32.367 1.00 55.09 80 ALA A N 1
ATOM 620 C CA . ALA A 1 80 ? -34.197 7.141 32.293 1.00 55.09 80 ALA A CA 1
ATOM 621 C C . ALA A 1 80 ? -35.143 6.682 33.416 1.00 55.09 80 ALA A C 1
ATOM 623 O O . ALA A 1 80 ? -36.178 6.074 33.156 1.00 55.09 80 ALA A O 1
ATOM 624 N N . LEU A 1 81 ? -34.731 6.883 34.670 1.00 54.16 81 LEU A N 1
ATOM 625 C CA . LEU A 1 81 ? -35.452 6.378 35.836 1.00 54.16 81 LEU A CA 1
ATOM 626 C C . LEU A 1 81 ? -35.318 7.274 37.079 1.00 54.16 81 LEU A C 1
ATOM 628 O O . LEU A 1 81 ? -35.378 6.755 38.183 1.00 54.16 81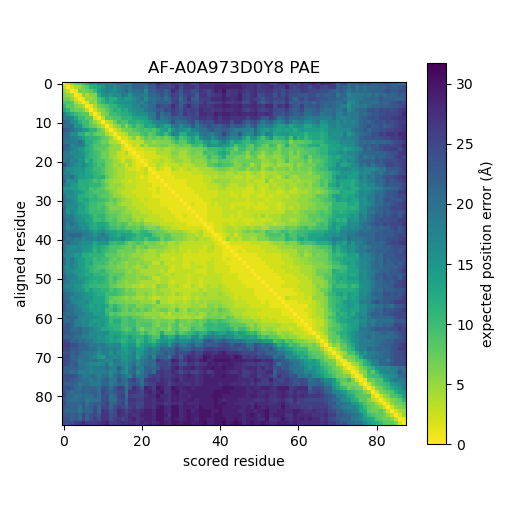 LEU A O 1
ATOM 632 N N . ASP A 1 82 ? -35.136 8.593 36.930 1.00 51.97 82 ASP A N 1
ATOM 633 C CA . ASP A 1 82 ? -35.011 9.476 38.112 1.00 51.97 82 ASP A CA 1
ATOM 634 C C . ASP A 1 82 ? -35.909 10.725 38.121 1.00 51.97 82 ASP A C 1
ATOM 636 O O . ASP A 1 82 ? -35.889 11.489 39.074 1.00 51.97 82 ASP A O 1
ATOM 640 N N . LEU A 1 83 ? -36.766 10.951 37.116 1.00 56.47 83 LEU A N 1
ATOM 641 C CA . LEU A 1 83 ? -37.616 12.161 37.103 1.00 56.47 83 LEU A CA 1
ATOM 642 C C . LEU A 1 83 ? -39.124 11.911 37.213 1.00 56.47 83 LEU A C 1
ATOM 644 O O . LEU A 1 83 ? -39.900 12.856 37.131 1.00 56.47 83 LEU A O 1
ATOM 648 N N . ILE A 1 84 ? -39.555 10.673 37.477 1.00 57.12 84 ILE A N 1
ATOM 649 C CA . ILE A 1 84 ? -40.976 10.371 37.747 1.00 57.12 84 ILE A CA 1
ATOM 650 C C . ILE A 1 84 ? -41.273 10.299 39.265 1.00 57.12 84 ILE A C 1
ATOM 652 O O . ILE A 1 84 ? -42.435 10.286 39.654 1.00 57.12 84 ILE A O 1
ATOM 656 N N . THR A 1 85 ? -40.265 10.329 40.154 1.00 58.44 85 THR A N 1
ATOM 657 C CA . THR A 1 85 ? -40.475 10.056 41.597 1.00 58.44 85 THR A CA 1
ATOM 658 C C . THR A 1 85 ? -40.375 11.249 42.563 1.00 58.44 85 THR A C 1
ATOM 660 O O . THR A 1 85 ? -40.576 11.037 43.754 1.00 58.44 85 THR A O 1
ATOM 663 N N . THR A 1 86 ? -40.129 12.492 42.120 1.00 53.94 86 THR A N 1
ATOM 664 C CA . THR A 1 86 ? -40.059 13.662 43.040 1.00 53.94 86 THR A CA 1
ATOM 665 C C . THR A 1 86 ? -41.232 14.644 42.889 1.00 53.94 86 THR A C 1
ATOM 667 O O . THR A 1 86 ? -41.124 15.848 43.092 1.00 53.94 86 THR A O 1
ATOM 670 N N . SER A 1 87 ? -42.403 14.124 42.516 1.00 52.22 87 SER A N 1
ATOM 671 C CA . SER A 1 87 ? -43.679 14.822 42.705 1.00 52.22 87 SER A CA 1
ATOM 672 C C . SER A 1 87 ? -44.595 13.954 43.563 1.00 52.22 87 SER A C 1
ATOM 674 O O . SER A 1 87 ? -45.546 13.344 43.074 1.00 52.22 87 SER A O 1
ATOM 676 N N . LYS A 1 88 ? -44.258 13.841 44.849 1.00 40.84 88 LYS A N 1
ATOM 677 C CA . LYS A 1 88 ? -45.228 13.564 45.906 1.00 40.84 88 LYS A CA 1
ATOM 678 C C . LYS A 1 88 ? -44.725 14.044 47.256 1.00 40.84 88 LYS A C 1
ATOM 680 O O . LYS A 1 88 ? -43.521 13.849 47.521 1.00 40.84 88 LYS A O 1
#

Nearest PDB structures (foldseek):
  1urf-assembly1_A  TM=4.323E-01  e=6.456E+00  Homo sapiens
  8xks-assembly1_H  TM=3.095E-01  e=5.421E+00  Chlamydomonas reinhardtii